Protein AF-A0A0N1EMA5-F1 (afdb_monomer)

Sequence (104 aa):
MLVAGPEIMISMELMAIVEVLGASTFVAMYFSGLKLFICNCWNRFKTFESHSFFFIPSFDALKQMPSLFIHAIPERTIVIAYLCVLIGCTLCLYINIAFPTTTG

Structure (mmCIF, N/CA/C/O backbone):
data_AF-A0A0N1EMA5-F1
#
_entry.id   AF-A0A0N1EMA5-F1
#
loop_
_atom_site.group_PDB
_atom_site.id
_atom_site.type_symbol
_atom_site.label_atom_id
_atom_site.label_alt_id
_atom_site.label_comp_id
_atom_site.label_asym_id
_atom_site.label_entity_id
_atom_site.label_seq_id
_atom_site.pdbx_PDB_ins_code
_atom_site.Cartn_x
_atom_site.Cartn_y
_atom_site.Cartn_z
_atom_site.occupancy
_atom_site.B_iso_or_equiv
_atom_site.auth_seq_id
_atom_site.auth_comp_id
_atom_site.auth_asym_id
_atom_site.auth_atom_id
_atom_site.pdbx_PDB_model_num
ATOM 1 N N . MET A 1 1 ? 19.220 -14.761 -32.424 1.00 43.88 1 MET A N 1
ATOM 2 C CA . MET A 1 1 ? 18.474 -13.608 -31.888 1.00 43.88 1 MET A CA 1
ATOM 3 C C . MET A 1 1 ? 17.925 -14.046 -30.544 1.00 43.88 1 MET A C 1
ATOM 5 O O . MET A 1 1 ? 17.001 -14.846 -30.514 1.00 43.88 1 MET A O 1
ATOM 9 N N . LEU A 1 2 ? 18.616 -13.688 -29.459 1.00 51.69 2 LEU A N 1
ATOM 10 C CA . LEU A 1 2 ? 18.181 -14.008 -28.100 1.00 51.69 2 LEU A CA 1
ATOM 11 C C . LEU A 1 2 ? 16.838 -13.312 -27.894 1.00 51.69 2 LEU A C 1
ATOM 13 O O . LEU A 1 2 ? 16.777 -12.086 -27.937 1.00 51.69 2 LEU A O 1
ATOM 17 N N . VAL A 1 3 ? 15.768 -14.091 -27.765 1.00 59.31 3 VAL A N 1
ATOM 18 C CA . VAL A 1 3 ? 14.466 -13.581 -27.341 1.00 59.31 3 VAL A CA 1
ATOM 19 C C . VAL A 1 3 ? 14.688 -13.048 -25.933 1.00 59.31 3 VAL A C 1
ATOM 21 O O . VAL A 1 3 ? 14.866 -13.820 -24.993 1.00 59.31 3 VAL A O 1
ATOM 24 N N . ALA A 1 4 ? 14.822 -11.731 -25.813 1.00 67.56 4 ALA A N 1
ATOM 25 C CA . ALA A 1 4 ? 14.939 -11.090 -24.521 1.00 67.56 4 ALA A CA 1
ATOM 26 C C . ALA A 1 4 ? 13.660 -11.410 -23.729 1.00 67.56 4 ALA A C 1
ATOM 28 O O . ALA A 1 4 ? 12.569 -11.419 -24.303 1.00 67.56 4 ALA A O 1
ATOM 29 N N . GLY A 1 5 ? 13.807 -11.758 -22.449 1.00 82.69 5 GLY A N 1
ATOM 30 C CA . GLY A 1 5 ? 12.678 -12.156 -21.608 1.00 82.69 5 GLY A CA 1
ATOM 31 C C . G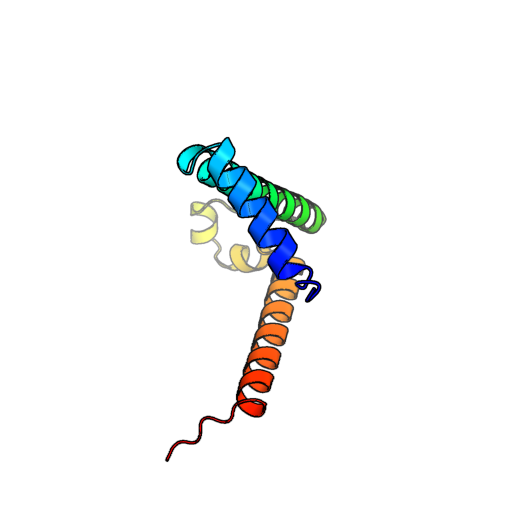LY A 1 5 ? 11.596 -11.068 -21.521 1.00 82.69 5 GLY A C 1
ATOM 32 O O . GLY A 1 5 ? 11.855 -9.911 -21.880 1.00 82.69 5 GLY A O 1
ATOM 33 N N . PRO A 1 6 ? 10.390 -11.410 -21.031 1.00 84.12 6 PRO A N 1
ATOM 34 C CA . PRO A 1 6 ? 9.294 -10.458 -20.833 1.00 84.12 6 PRO A CA 1
ATOM 35 C C . PRO A 1 6 ? 9.727 -9.171 -20.117 1.00 84.12 6 PRO A C 1
ATOM 37 O O . PRO A 1 6 ? 9.243 -8.089 -20.428 1.00 84.12 6 PRO A O 1
ATOM 40 N N . GLU A 1 7 ? 10.691 -9.274 -19.208 1.00 86.69 7 GLU A N 1
ATOM 41 C CA . GLU A 1 7 ? 11.245 -8.178 -18.420 1.00 86.69 7 GLU A CA 1
ATOM 42 C C . GLU A 1 7 ? 11.968 -7.135 -19.284 1.00 86.69 7 GLU A C 1
ATOM 44 O O . GLU A 1 7 ? 11.821 -5.933 -19.062 1.00 86.69 7 GLU A O 1
ATOM 49 N N . ILE A 1 8 ? 12.735 -7.581 -20.285 1.00 88.25 8 ILE A N 1
ATOM 50 C CA . ILE A 1 8 ? 13.505 -6.697 -21.174 1.00 88.25 8 ILE A CA 1
ATOM 51 C C . ILE A 1 8 ? 12.592 -6.036 -22.209 1.00 88.25 8 ILE A C 1
ATOM 53 O O . ILE A 1 8 ? 12.793 -4.884 -22.583 1.00 88.25 8 ILE A O 1
ATOM 57 N N . MET A 1 9 ? 11.560 -6.750 -22.656 1.00 89.81 9 MET A N 1
ATOM 58 C CA . MET A 1 9 ? 10.535 -6.178 -23.524 1.00 89.81 9 MET A CA 1
ATOM 59 C C . MET A 1 9 ? 9.763 -5.068 -22.796 1.00 89.81 9 MET A C 1
ATOM 61 O O . MET A 1 9 ? 9.609 -3.975 -23.330 1.00 89.81 9 MET A O 1
ATOM 65 N N . ILE A 1 10 ? 9.353 -5.306 -21.545 1.00 90.12 10 ILE A N 1
ATOM 66 C CA . ILE A 1 10 ? 8.641 -4.310 -20.730 1.00 90.12 10 ILE A CA 1
ATOM 67 C C . ILE A 1 10 ? 9.512 -3.077 -20.462 1.00 90.12 10 ILE A C 1
ATOM 69 O O . ILE A 1 10 ? 9.009 -1.956 -20.515 1.00 90.12 10 ILE A O 1
ATOM 73 N N . SER A 1 11 ? 10.810 -3.248 -20.191 1.00 89.00 11 SER A N 1
ATOM 74 C CA . SER A 1 11 ? 11.703 -2.108 -19.955 1.00 89.00 11 SER A CA 1
ATOM 75 C C . SER A 1 11 ? 11.947 -1.275 -21.216 1.00 89.00 11 SER A C 1
ATOM 77 O O . SER A 1 11 ? 12.035 -0.052 -21.120 1.00 89.00 11 SER A O 1
ATOM 79 N N . MET A 1 12 ? 11.980 -1.906 -22.393 1.00 91.19 12 MET A N 1
ATOM 80 C CA . MET A 1 12 ? 12.080 -1.213 -23.679 1.00 91.19 12 MET A CA 1
ATOM 81 C C . MET A 1 12 ? 10.826 -0.382 -23.984 1.00 91.19 12 MET A C 1
ATOM 83 O O . MET A 1 12 ? 10.941 0.789 -24.340 1.00 91.19 12 MET A O 1
ATOM 87 N N . GLU A 1 13 ? 9.636 -0.947 -23.770 1.00 89.44 13 GLU A N 1
ATOM 88 C CA . GLU A 1 13 ? 8.361 -0.227 -23.912 1.00 89.44 13 GLU A CA 1
ATOM 89 C C . GLU A 1 13 ? 8.271 0.951 -22.928 1.00 89.44 13 GLU A C 1
ATOM 91 O O . GLU A 1 13 ? 7.901 2.065 -23.300 1.00 89.44 13 GLU A O 1
ATOM 96 N N . LEU A 1 14 ? 8.679 0.741 -21.671 1.00 88.31 14 LEU A N 1
ATOM 97 C CA . LEU A 1 14 ? 8.692 1.794 -20.656 1.00 88.31 14 LEU A CA 1
ATOM 98 C C . LEU A 1 14 ? 9.639 2.940 -21.040 1.00 88.31 14 LEU A C 1
ATOM 100 O O . LEU A 1 14 ? 9.281 4.105 -20.885 1.00 88.31 14 LEU A O 1
ATOM 104 N N . MET A 1 15 ? 10.822 2.617 -21.567 1.00 91.19 15 MET A N 1
ATOM 105 C CA . MET A 1 15 ? 11.792 3.604 -22.045 1.00 91.19 15 MET A CA 1
ATOM 106 C C . MET A 1 15 ? 11.225 4.434 -23.204 1.00 91.19 15 MET A C 1
ATOM 108 O O . MET A 1 15 ? 11.326 5.659 -23.175 1.00 91.19 15 MET A O 1
ATOM 112 N N . ALA A 1 16 ? 10.566 3.794 -24.176 1.00 91.25 16 ALA A N 1
ATOM 113 C CA . ALA A 1 16 ? 9.929 4.492 -25.292 1.00 91.25 16 ALA A CA 1
ATOM 114 C C . ALA A 1 16 ? 8.832 5.461 -24.812 1.00 91.25 16 ALA A C 1
ATOM 116 O O . ALA A 1 16 ? 8.738 6.592 -25.284 1.00 91.25 16 ALA A O 1
ATOM 117 N N . ILE A 1 17 ? 8.037 5.056 -23.818 1.00 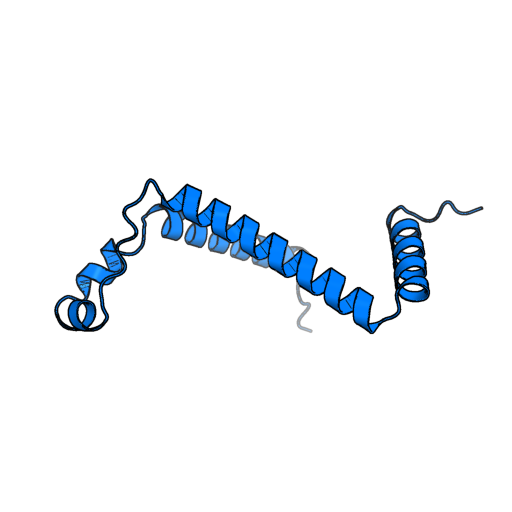88.62 17 ILE A N 1
ATOM 118 C CA . ILE A 1 17 ? 7.014 5.911 -23.196 1.00 88.62 17 ILE A CA 1
ATOM 119 C C . ILE A 1 17 ? 7.662 7.111 -22.486 1.00 88.62 17 ILE A C 1
ATOM 121 O O . ILE A 1 17 ? 7.183 8.235 -22.629 1.00 88.62 17 ILE A O 1
ATOM 125 N N . VAL A 1 18 ? 8.761 6.905 -21.752 1.00 92.12 18 VAL A N 1
ATOM 126 C CA . VAL A 1 18 ? 9.508 7.991 -21.087 1.00 92.12 18 VAL A CA 1
ATOM 127 C C . VAL A 1 18 ? 10.068 8.987 -22.104 1.00 92.12 18 VAL A C 1
ATOM 129 O O . VAL A 1 18 ? 10.005 10.193 -21.869 1.00 92.12 18 VAL A O 1
ATOM 132 N N . GLU A 1 19 ? 10.595 8.505 -23.227 1.00 91.56 19 GLU A N 1
ATOM 133 C CA . GLU A 1 19 ? 11.158 9.345 -24.286 1.00 91.56 19 GLU A CA 1
ATOM 134 C C . GLU A 1 19 ? 10.079 10.177 -24.998 1.00 91.56 19 GLU A C 1
ATOM 136 O O . GLU A 1 19 ? 10.278 11.366 -25.240 1.00 91.56 19 GLU A O 1
ATOM 141 N N . VAL A 1 20 ? 8.907 9.587 -25.262 1.00 91.38 20 VAL A N 1
ATOM 142 C CA . VAL A 1 20 ? 7.785 10.259 -25.942 1.00 91.38 20 VAL A CA 1
ATOM 143 C C . VAL A 1 20 ? 7.079 11.278 -25.045 1.00 91.38 20 VAL A C 1
ATOM 145 O O . VAL A 1 20 ? 6.758 12.378 -25.493 1.00 91.38 20 VAL A O 1
ATOM 148 N N . LEU A 1 21 ? 6.797 10.925 -23.788 1.00 86.25 21 LEU A N 1
ATOM 149 C CA . LEU A 1 21 ? 6.061 11.797 -22.866 1.00 86.25 21 LEU A CA 1
ATOM 150 C C . LEU A 1 21 ? 6.968 12.801 -22.142 1.00 86.25 21 LEU A C 1
ATOM 152 O O . LEU A 1 21 ? 6.497 13.860 -21.716 1.00 86.25 21 LEU A O 1
ATOM 156 N N . GLY A 1 22 ? 8.256 12.488 -22.011 1.00 89.56 22 GLY A N 1
ATOM 157 C CA . GLY A 1 22 ? 9.205 13.205 -21.170 1.00 89.56 22 GLY A CA 1
ATOM 158 C C . GLY A 1 22 ? 9.197 12.714 -19.717 1.00 89.56 22 GLY A C 1
ATOM 159 O O . GLY A 1 22 ? 8.220 12.168 -19.202 1.00 89.56 22 GLY A O 1
ATOM 160 N N . ALA A 1 23 ? 10.308 12.941 -19.011 1.00 87.06 23 ALA A N 1
ATOM 161 C CA . ALA A 1 23 ? 10.504 12.413 -17.658 1.00 87.06 23 ALA A CA 1
ATOM 162 C C . ALA A 1 23 ? 9.491 12.950 -16.624 1.00 87.06 23 ALA A C 1
ATOM 164 O O . ALA A 1 23 ? 9.050 12.214 -15.744 1.00 87.06 23 ALA A O 1
ATOM 165 N N . SER A 1 24 ? 9.097 14.223 -16.713 1.00 86.62 24 SER A N 1
ATOM 166 C CA . SER A 1 24 ? 8.230 14.867 -15.713 1.00 86.62 24 SER A CA 1
ATOM 167 C C . SER A 1 24 ? 6.779 14.375 -15.758 1.00 86.62 24 SER A C 1
ATOM 169 O O . SER A 1 24 ? 6.158 14.160 -14.716 1.00 86.62 24 SER A O 1
ATOM 171 N N . THR A 1 25 ? 6.237 14.154 -16.953 1.00 87.00 25 THR A N 1
ATOM 172 C CA . THR A 1 25 ? 4.878 13.634 -17.170 1.00 87.00 25 THR A CA 1
ATOM 173 C C . THR A 1 25 ? 4.807 12.140 -16.866 1.00 87.00 25 THR A C 1
ATOM 175 O O . THR A 1 25 ? 3.836 11.695 -16.256 1.00 87.00 25 THR A O 1
ATOM 178 N N . PHE A 1 26 ? 5.859 11.380 -17.193 1.00 88.81 26 PHE A N 1
ATOM 179 C CA . PHE A 1 26 ? 5.981 9.972 -16.828 1.00 88.81 26 PHE A CA 1
ATOM 180 C C . PHE A 1 26 ? 5.933 9.778 -15.307 1.00 88.81 26 PHE A C 1
ATOM 182 O O . PHE A 1 26 ? 5.156 8.964 -14.805 1.00 88.81 26 PHE A O 1
ATOM 189 N N . VAL A 1 27 ? 6.690 10.583 -14.553 1.00 87.62 27 VAL A N 1
ATOM 190 C CA . VAL A 1 27 ? 6.661 10.545 -13.082 1.00 87.62 27 VAL A CA 1
ATOM 191 C C . VAL A 1 27 ? 5.266 10.890 -12.552 1.00 87.62 27 VAL A C 1
ATOM 193 O O . VAL A 1 27 ? 4.761 10.192 -11.674 1.00 87.62 27 VAL A O 1
ATOM 196 N N .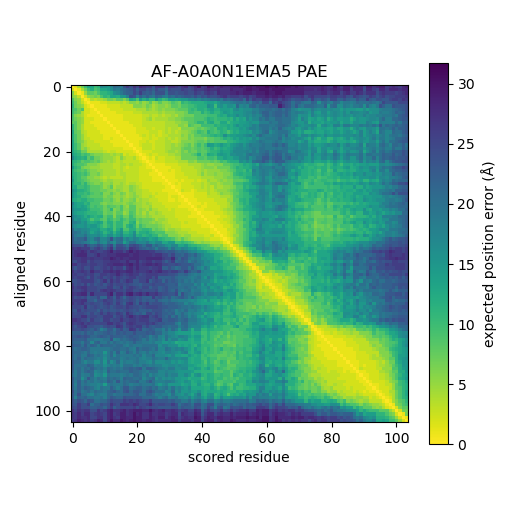 ALA A 1 28 ? 4.598 11.907 -13.104 1.00 87.31 28 ALA A N 1
ATOM 197 C CA . ALA A 1 28 ? 3.240 12.275 -12.698 1.00 87.31 28 ALA A CA 1
ATOM 198 C C . ALA A 1 28 ? 2.204 11.174 -13.002 1.00 87.31 28 ALA A C 1
ATOM 200 O O . ALA A 1 28 ? 1.321 10.907 -12.180 1.00 87.31 28 ALA A O 1
ATOM 201 N N . MET A 1 29 ? 2.322 10.506 -14.153 1.00 88.94 29 MET A N 1
ATOM 202 C CA . MET A 1 29 ? 1.478 9.377 -14.546 1.00 88.94 29 MET A CA 1
ATOM 203 C C . MET A 1 29 ? 1.674 8.191 -13.597 1.00 88.94 29 MET A C 1
ATOM 205 O O . MET A 1 29 ? 0.696 7.642 -13.087 1.00 88.94 29 MET A O 1
ATOM 209 N N . TYR A 1 30 ? 2.928 7.852 -13.290 1.00 87.38 30 TYR A N 1
ATOM 210 C CA . TYR A 1 30 ? 3.265 6.787 -12.348 1.00 87.38 30 TYR A CA 1
ATOM 211 C C . TYR A 1 30 ? 2.721 7.082 -10.944 1.00 87.38 30 TYR A C 1
ATOM 213 O O . TYR A 1 30 ? 2.060 6.240 -10.334 1.00 87.38 30 TYR A O 1
ATOM 221 N N . PHE A 1 31 ? 2.910 8.311 -10.454 1.00 88.44 31 PHE A N 1
ATOM 222 C CA . PHE A 1 31 ? 2.400 8.736 -9.149 1.00 88.44 31 PHE A CA 1
ATOM 223 C C . PHE A 1 31 ? 0.866 8.717 -9.094 1.00 88.44 31 PHE A C 1
ATOM 225 O O . PHE A 1 31 ? 0.277 8.338 -8.082 1.00 88.44 31 PHE A O 1
ATOM 232 N N . SER A 1 32 ? 0.204 9.074 -10.197 1.00 88.12 32 SER A N 1
ATOM 233 C CA . SER A 1 32 ? -1.256 9.012 -10.321 1.00 88.12 32 SER A CA 1
ATOM 234 C C . SER A 1 32 ? -1.770 7.571 -10.315 1.00 88.12 32 SER A C 1
ATOM 236 O O . SER A 1 32 ? -2.758 7.283 -9.638 1.00 88.12 32 SER A O 1
ATOM 238 N N . GLY A 1 33 ? -1.078 6.654 -10.998 1.00 85.88 33 GLY A N 1
ATOM 239 C CA . GLY A 1 33 ? -1.371 5.220 -10.957 1.00 85.88 33 GLY A CA 1
ATOM 240 C C . GLY A 1 33 ? -1.218 4.641 -9.550 1.00 85.88 33 GLY A C 1
ATOM 241 O O . GLY A 1 33 ? -2.114 3.956 -9.058 1.00 85.88 33 GLY A O 1
ATOM 242 N N . LEU A 1 34 ? -0.136 5.001 -8.854 1.00 85.25 34 LEU A N 1
ATOM 243 C CA . LEU A 1 34 ? 0.106 4.598 -7.469 1.00 85.25 34 LEU A CA 1
ATOM 244 C C . LEU A 1 34 ? -0.976 5.154 -6.529 1.00 85.25 34 LEU A C 1
ATOM 246 O O . LEU A 1 34 ? -1.532 4.419 -5.713 1.00 85.25 34 LEU A O 1
ATOM 250 N N . LYS A 1 35 ? -1.357 6.426 -6.691 1.00 85.00 35 LYS A N 1
ATOM 251 C CA . LYS A 1 35 ? -2.455 7.045 -5.936 1.00 85.00 35 LYS A CA 1
ATOM 252 C C . LYS A 1 35 ? -3.783 6.315 -6.154 1.00 85.00 35 LYS A C 1
ATOM 254 O O . LYS A 1 35 ? -4.498 6.059 -5.187 1.00 85.00 35 LYS A O 1
ATOM 259 N N . LEU A 1 36 ? -4.115 5.966 -7.397 1.00 86.94 36 LEU A N 1
ATOM 260 C CA . LEU A 1 36 ? -5.315 5.192 -7.736 1.00 86.94 36 LEU A CA 1
ATOM 261 C C . LEU A 1 36 ? -5.287 3.797 -7.111 1.00 86.94 36 LEU A C 1
ATOM 263 O O . LEU A 1 36 ? -6.298 3.355 -6.567 1.00 86.94 36 LEU A O 1
ATOM 267 N N . PHE A 1 37 ? -4.133 3.133 -7.130 1.00 80.69 37 PHE A N 1
ATOM 268 C CA . PHE A 1 37 ? -3.951 1.835 -6.492 1.00 80.69 37 PHE A CA 1
ATOM 269 C C . PHE A 1 37 ? -4.195 1.909 -4.981 1.00 80.69 37 PHE A C 1
ATOM 271 O O . PHE A 1 37 ? -5.000 1.143 -4.452 1.00 80.69 37 PHE A O 1
ATOM 278 N N . ILE A 1 38 ? -3.588 2.887 -4.298 1.00 79.69 38 ILE A N 1
ATOM 279 C CA . ILE A 1 38 ? -3.821 3.126 -2.866 1.00 79.69 38 ILE A CA 1
ATOM 280 C C . ILE A 1 38 ? -5.298 3.423 -2.605 1.00 79.69 38 ILE A C 1
ATOM 282 O O . ILE A 1 38 ? -5.881 2.860 -1.684 1.00 79.69 38 ILE A O 1
ATOM 286 N N . CYS A 1 39 ? -5.925 4.272 -3.419 1.00 81.94 39 CYS A N 1
ATOM 287 C CA . CYS A 1 39 ? -7.322 4.649 -3.233 1.00 81.94 39 CYS A CA 1
ATOM 288 C C . CYS A 1 39 ? -8.268 3.452 -3.417 1.00 81.94 39 CYS A C 1
ATOM 290 O O . CYS A 1 39 ? -9.202 3.276 -2.638 1.00 81.94 39 CYS A O 1
ATOM 292 N N . ASN A 1 40 ? -7.998 2.580 -4.390 1.00 82.00 40 ASN A N 1
ATOM 293 C CA . ASN A 1 40 ? -8.780 1.367 -4.610 1.00 82.00 40 ASN A CA 1
ATOM 294 C C . ASN A 1 40 ? -8.583 0.350 -3.475 1.00 82.00 40 ASN A C 1
ATOM 296 O O . ASN A 1 40 ? -9.554 -0.225 -2.985 1.00 82.00 40 ASN A O 1
ATOM 300 N N . CYS A 1 41 ? -7.346 0.176 -2.999 1.00 76.12 41 CYS A N 1
ATOM 301 C CA . CYS A 1 41 ? -7.053 -0.624 -1.809 1.00 76.12 41 CYS A CA 1
ATOM 302 C C . CYS A 1 41 ? -7.781 -0.080 -0.577 1.00 76.12 41 CYS A C 1
ATOM 304 O O . CYS A 1 41 ? -8.425 -0.847 0.132 1.00 76.12 41 CYS A O 1
ATOM 306 N N . TRP A 1 42 ? -7.760 1.236 -0.365 1.00 74.12 42 TRP A N 1
ATOM 307 C CA . TRP A 1 42 ? -8.468 1.890 0.732 1.00 74.12 42 TRP A CA 1
ATOM 308 C C . TRP A 1 42 ? -9.984 1.720 0.626 1.00 74.12 42 TRP A C 1
ATOM 310 O O . TRP A 1 42 ? -10.651 1.428 1.612 1.00 74.12 42 TRP A O 1
ATOM 320 N N . ASN A 1 43 ? -10.552 1.856 -0.572 1.00 76.06 43 ASN A N 1
ATOM 321 C CA . ASN A 1 43 ? -11.988 1.702 -0.778 1.00 76.06 43 ASN A CA 1
ATOM 322 C C . ASN A 1 43 ? -12.444 0.250 -0.564 1.00 76.06 43 ASN A C 1
ATOM 324 O O . ASN A 1 43 ? -13.487 -0.005 0.042 1.00 76.06 43 ASN A O 1
ATOM 328 N N . ARG A 1 44 ? -11.629 -0.718 -0.998 1.00 75.12 44 ARG A N 1
ATOM 329 C CA . ARG A 1 44 ? -11.834 -2.135 -0.684 1.00 75.12 44 ARG A CA 1
ATOM 330 C C . ARG A 1 44 ? -11.729 -2.379 0.813 1.00 75.12 44 ARG A C 1
ATOM 332 O O . ARG A 1 44 ? -12.630 -2.996 1.363 1.00 75.12 44 ARG A O 1
ATOM 339 N N . PHE A 1 45 ? -10.706 -1.843 1.473 1.00 70.00 45 PHE A N 1
ATOM 340 C CA . PHE A 1 45 ? -10.535 -1.941 2.922 1.00 70.00 45 PHE A CA 1
ATOM 341 C C . PHE A 1 45 ? -11.744 -1.372 3.676 1.00 70.00 45 PHE A C 1
ATOM 343 O O . PHE A 1 45 ? -12.324 -2.057 4.508 1.00 70.00 45 PHE A O 1
ATOM 350 N N . LYS A 1 46 ? -12.231 -0.194 3.279 1.00 67.69 46 LYS A N 1
ATOM 351 C CA . LYS A 1 46 ? -13.452 0.411 3.822 1.00 67.69 46 LYS A CA 1
ATOM 352 C C . LYS A 1 46 ? -14.692 -0.459 3.592 1.00 67.69 46 LYS A C 1
ATOM 354 O O . LYS A 1 46 ? -15.558 -0.528 4.454 1.00 67.69 46 LYS A O 1
ATOM 359 N N . THR A 1 47 ? -14.783 -1.143 2.451 1.00 69.62 47 THR A N 1
ATOM 360 C CA . THR A 1 47 ? -15.869 -2.099 2.163 1.00 69.62 47 THR A CA 1
ATOM 361 C C . THR A 1 47 ? -15.758 -3.355 3.036 1.00 69.62 47 THR A C 1
ATOM 363 O O . THR A 1 47 ? -16.769 -3.842 3.536 1.00 69.62 47 THR A O 1
ATOM 366 N N . PHE A 1 48 ? -14.539 -3.850 3.275 1.00 67.12 48 PHE A N 1
ATOM 367 C CA . PHE A 1 48 ? -14.258 -4.947 4.207 1.00 67.12 48 PHE A CA 1
ATOM 368 C C . PHE A 1 48 ? -14.600 -4.578 5.656 1.00 67.12 48 PHE A C 1
ATOM 370 O O . PHE A 1 48 ? -15.147 -5.406 6.385 1.00 67.12 48 PHE A O 1
ATOM 377 N N . GLU A 1 49 ? -14.319 -3.340 6.062 1.00 64.94 49 GLU A N 1
ATOM 378 C CA . GLU A 1 49 ? -14.671 -2.816 7.381 1.00 64.94 49 GLU A CA 1
ATOM 379 C C . GLU A 1 49 ? -16.134 -2.383 7.486 1.00 64.94 49 GLU A C 1
ATOM 381 O O . GLU A 1 49 ? -16.636 -2.318 8.593 1.00 64.94 49 GLU A O 1
ATOM 386 N N . SER A 1 50 ? -16.867 -2.159 6.389 1.00 60.94 50 SER A N 1
ATOM 387 C CA . SER A 1 50 ? -18.258 -1.668 6.418 1.00 60.94 50 SER A CA 1
ATOM 388 C C . SER A 1 50 ? -19.253 -2.602 7.126 1.00 60.94 50 SER A C 1
ATOM 390 O O . SER A 1 50 ? -20.351 -2.162 7.458 1.00 60.94 50 SER A O 1
ATOM 392 N N . HIS A 1 51 ? -18.908 -3.876 7.337 1.00 57.00 51 HIS A N 1
ATOM 393 C CA . HIS A 1 51 ? -19.694 -4.817 8.154 1.00 57.00 51 HIS A CA 1
ATOM 394 C C . HIS A 1 51 ? -19.328 -4.785 9.649 1.00 57.00 51 HIS A C 1
ATOM 396 O O . HIS A 1 51 ? -19.979 -5.437 10.459 1.00 57.00 51 HIS A O 1
ATOM 402 N N . SER A 1 52 ? -18.288 -4.040 10.013 1.00 53.53 52 SER A N 1
ATOM 403 C CA . SER A 1 52 ? -17.803 -3.828 11.370 1.00 53.53 52 SER A CA 1
ATOM 404 C C . SER A 1 52 ? -18.053 -2.362 11.729 1.00 53.53 52 SER A C 1
ATOM 406 O O . SER A 1 52 ? -17.745 -1.461 10.956 1.00 53.53 52 SER A O 1
ATOM 408 N N . PHE A 1 53 ? -18.633 -2.082 12.893 1.00 53.47 53 PHE A N 1
ATOM 409 C CA . PHE A 1 53 ? -18.837 -0.703 13.340 1.00 53.47 53 PHE A CA 1
ATOM 410 C C . PHE A 1 53 ? -17.480 -0.050 13.655 1.00 53.47 53 PHE A C 1
ATOM 412 O O . PHE A 1 53 ? -17.021 -0.084 14.792 1.00 53.47 53 PHE A O 1
ATOM 419 N N . PHE A 1 54 ? -16.825 0.540 12.650 1.00 54.72 54 PHE A N 1
ATOM 420 C CA . PHE A 1 54 ? -15.663 1.402 12.853 1.00 54.72 54 PHE A CA 1
ATOM 421 C C . PHE A 1 54 ? -16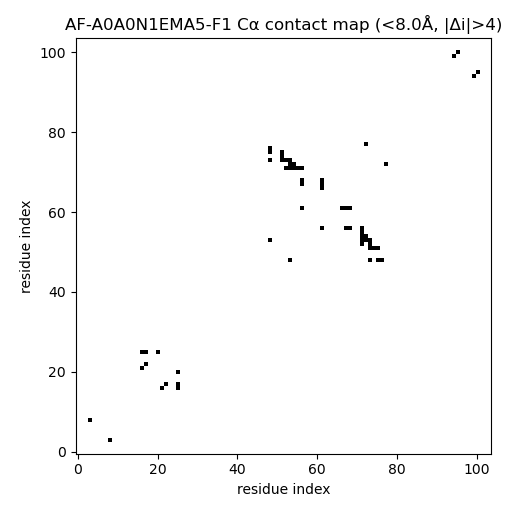.139 2.720 13.463 1.00 54.72 54 PHE A C 1
ATOM 423 O O . PHE A 1 54 ? -16.464 3.683 12.766 1.00 54.72 54 PHE A O 1
ATOM 430 N N . PHE A 1 55 ? -16.272 2.731 14.786 1.00 56.00 55 PHE A N 1
ATOM 431 C CA . PHE A 1 55 ? -16.595 3.932 15.535 1.00 56.00 55 PHE A CA 1
ATOM 432 C C . PHE A 1 55 ? -15.282 4.651 15.827 1.00 56.00 55 PHE A C 1
ATOM 434 O O . PHE A 1 55 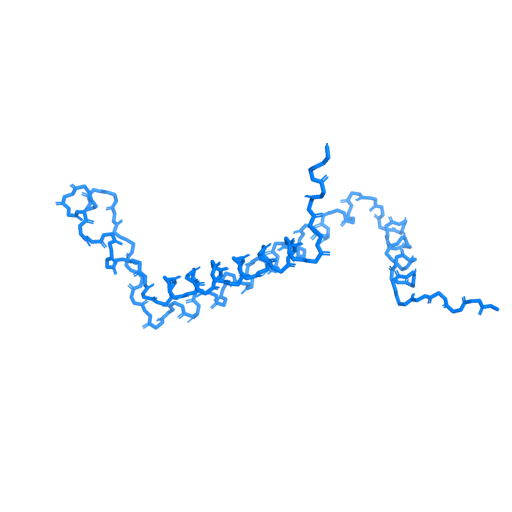? -14.459 4.134 16.571 1.00 56.00 55 PHE A O 1
ATOM 441 N N . ILE A 1 56 ? -15.063 5.822 15.230 1.00 59.59 56 ILE A N 1
ATOM 442 C CA . ILE A 1 56 ? -13.924 6.685 15.564 1.00 59.59 56 ILE A CA 1
ATOM 443 C C . ILE A 1 56 ? -14.394 7.601 16.702 1.00 59.59 56 ILE A C 1
ATOM 445 O O . ILE A 1 56 ? -15.082 8.587 16.424 1.00 59.59 56 ILE A O 1
ATOM 449 N N . PRO A 1 57 ? -14.106 7.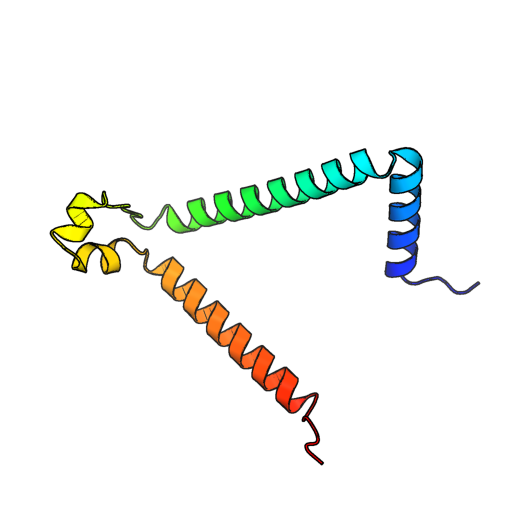297 17.981 1.00 60.00 57 PRO A N 1
ATOM 450 C CA . PRO A 1 57 ? -14.433 8.211 19.064 1.00 60.00 57 PRO A CA 1
ATOM 451 C C . PRO A 1 57 ? -13.600 9.492 18.954 1.00 60.00 57 PRO A C 1
ATOM 453 O O . PRO A 1 57 ? -12.409 9.457 18.644 1.00 60.00 57 PRO A O 1
ATOM 456 N N . SER A 1 58 ? -14.219 10.632 19.253 1.00 68.50 58 SER A N 1
ATOM 457 C CA . SER A 1 58 ? -13.526 11.914 19.403 1.00 68.50 58 SER A CA 1
ATOM 458 C C . SER A 1 58 ? -12.427 11.817 20.472 1.00 68.50 58 SER A C 1
ATOM 460 O O . SER A 1 58 ? -12.600 11.128 21.480 1.00 68.50 58 SER A O 1
ATOM 462 N N . PHE A 1 59 ? -11.315 12.541 20.299 1.00 67.19 59 PHE A N 1
ATOM 463 C CA . PHE A 1 59 ? -10.176 12.516 21.234 1.00 67.19 59 PHE A CA 1
ATOM 464 C C . PHE A 1 59 ? -10.566 12.813 22.697 1.00 67.19 59 PHE A C 1
ATOM 466 O O . PHE A 1 59 ? -10.016 12.198 23.611 1.00 67.19 59 PHE A O 1
ATOM 473 N N . ASP A 1 60 ? -11.554 13.682 22.931 1.00 70.50 60 ASP A N 1
ATOM 474 C CA . ASP A 1 60 ? -12.078 13.963 24.276 1.00 70.50 60 ASP A CA 1
ATOM 475 C C . ASP A 1 60 ? -12.769 12.751 24.923 1.00 70.50 60 ASP A C 1
ATOM 477 O O . ASP A 1 60 ? -12.635 12.529 26.127 1.00 70.50 60 ASP A O 1
ATOM 481 N N . ALA A 1 61 ? -13.449 11.918 24.129 1.00 66.06 61 ALA A N 1
ATOM 482 C CA . ALA A 1 61 ? -14.098 10.697 24.603 1.00 66.06 61 ALA A CA 1
ATOM 483 C C . ALA A 1 61 ? -13.075 9.587 24.907 1.00 66.06 61 ALA A C 1
ATOM 485 O O . ALA A 1 61 ? -13.234 8.859 25.886 1.00 66.06 61 ALA A O 1
ATOM 486 N N . LEU A 1 62 ? -11.981 9.504 24.136 1.00 65.69 62 LEU A N 1
ATOM 487 C CA . LEU A 1 62 ? -10.867 8.582 24.410 1.00 65.69 62 LEU A CA 1
ATOM 488 C C . LEU A 1 62 ? -10.153 8.902 25.729 1.00 65.69 62 LEU A C 1
ATOM 490 O O . LEU A 1 62 ? -9.727 7.990 26.436 1.00 65.69 62 LEU A O 1
ATOM 494 N N . LYS A 1 63 ? -10.045 10.190 26.084 1.00 68.69 63 LYS A N 1
ATOM 495 C CA . LYS A 1 63 ? -9.440 10.624 27.350 1.00 68.69 63 LYS A CA 1
ATOM 496 C C . LYS A 1 63 ? -10.309 10.277 28.564 1.00 68.69 63 LYS A C 1
ATOM 498 O O . LYS A 1 63 ? -9.770 10.025 29.637 1.00 68.69 63 LYS A O 1
ATOM 503 N N . GLN A 1 64 ? -11.633 10.264 28.398 1.00 77.31 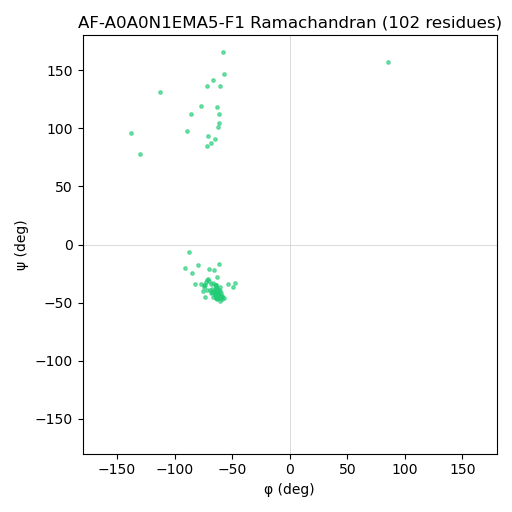64 GLN A N 1
ATOM 504 C CA . GLN A 1 64 ? -12.579 9.903 29.460 1.00 77.31 64 GLN A CA 1
ATOM 505 C C . GLN A 1 64 ? -12.762 8.385 29.604 1.00 77.31 64 GLN A C 1
ATOM 507 O O . GLN A 1 64 ? -12.924 7.901 30.722 1.00 77.31 64 GLN A O 1
ATOM 512 N N . MET A 1 65 ? -12.707 7.624 28.504 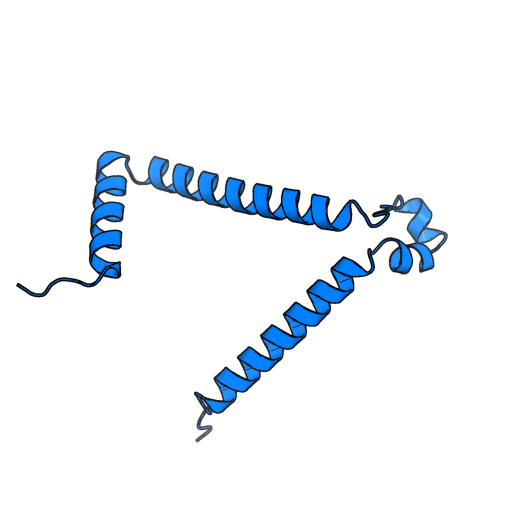1.00 68.31 65 MET A N 1
ATOM 513 C CA . MET A 1 65 ? -12.819 6.162 28.510 1.00 68.31 65 MET A CA 1
ATOM 514 C C . MET A 1 65 ? -11.802 5.519 27.551 1.00 68.31 65 MET A C 1
ATOM 516 O O . MET A 1 65 ? -12.089 5.353 26.364 1.00 68.31 65 MET A O 1
ATOM 520 N N . PRO A 1 66 ? -10.628 5.084 28.048 1.00 67.31 66 PRO A N 1
ATOM 521 C CA . PRO A 1 66 ? -9.590 4.492 27.203 1.00 67.31 66 PRO A CA 1
ATOM 522 C C . PRO A 1 66 ? -9.970 3.104 26.662 1.00 67.31 66 PRO A C 1
ATOM 524 O O . PRO A 1 66 ? -9.446 2.678 25.635 1.00 67.31 66 PRO A O 1
ATOM 527 N N . SER A 1 67 ? -10.911 2.401 27.304 1.00 69.25 67 SER A N 1
ATOM 528 C CA . SER A 1 67 ? -11.402 1.092 26.847 1.00 69.25 67 SER A CA 1
ATOM 529 C C . SER A 1 67 ? -12.147 1.157 25.509 1.00 69.25 67 SER A C 1
ATOM 531 O O . SER A 1 67 ? -12.188 0.152 24.798 1.00 69.25 67 SER A O 1
ATOM 533 N N . LEU A 1 68 ? -12.668 2.329 25.115 1.00 66.44 68 LEU A N 1
ATOM 534 C CA . LEU A 1 68 ? -13.305 2.518 23.809 1.00 66.44 68 LEU A CA 1
ATOM 535 C C . LEU A 1 68 ? -12.326 2.305 22.651 1.00 66.44 68 LEU A C 1
ATOM 537 O O . LEU A 1 68 ? -12.749 1.886 21.582 1.00 66.44 68 LEU A O 1
ATOM 541 N N . PHE A 1 69 ? -11.029 2.551 22.855 1.00 64.56 69 PHE A N 1
ATOM 542 C CA . PHE A 1 69 ? -10.008 2.365 21.823 1.00 64.56 69 PHE A CA 1
ATOM 543 C C . PHE A 1 69 ? -9.926 0.909 21.348 1.00 64.56 69 PHE A C 1
ATOM 545 O O . PHE A 1 69 ? -9.801 0.642 20.157 1.00 64.56 69 PHE A O 1
ATOM 552 N N . ILE A 1 70 ? -10.055 -0.036 22.280 1.00 61.94 70 ILE A N 1
ATOM 553 C CA . ILE A 1 70 ? -9.959 -1.475 22.005 1.00 61.94 70 ILE A CA 1
ATOM 554 C C . ILE A 1 70 ? -11.194 -1.966 21.238 1.00 61.94 70 ILE A C 1
ATOM 556 O O . ILE A 1 70 ? -11.088 -2.884 20.434 1.00 61.94 70 ILE A O 1
ATOM 560 N N . HIS A 1 71 ? -12.353 -1.340 21.459 1.00 62.38 71 HIS A N 1
ATOM 561 C CA . HIS A 1 71 ? -13.607 -1.691 20.785 1.00 62.38 71 HIS A CA 1
ATOM 562 C C . HIS A 1 71 ? -13.847 -0.901 19.486 1.00 62.38 71 HIS A C 1
ATOM 564 O O . HIS A 1 71 ? -14.622 -1.328 18.638 1.00 62.38 71 HIS A O 1
ATOM 570 N N . ALA A 1 72 ? -13.179 0.247 19.328 1.00 60.47 72 ALA A N 1
ATOM 571 C CA . ALA A 1 72 ? -13.181 1.059 18.112 1.00 60.47 72 ALA A CA 1
ATOM 572 C C . ALA A 1 72 ? -12.403 0.394 16.968 1.00 60.47 72 ALA A C 1
ATOM 574 O O . ALA A 1 72 ? -12.722 0.600 15.797 1.00 60.47 72 ALA A O 1
ATOM 575 N N . ILE A 1 73 ? -11.382 -0.403 17.301 1.00 63.53 73 ILE A N 1
ATOM 576 C CA . ILE A 1 73 ? -10.625 -1.168 16.315 1.00 63.53 73 ILE A CA 1
ATOM 577 C C . ILE A 1 73 ? -11.474 -2.381 15.911 1.00 63.53 73 ILE A C 1
ATOM 579 O O . ILE A 1 73 ? -11.792 -3.218 16.756 1.00 63.53 73 ILE A O 1
ATOM 583 N N . PRO A 1 74 ? -11.840 -2.514 14.628 1.00 64.44 74 PRO A N 1
ATOM 584 C CA . PRO A 1 74 ? -12.688 -3.601 14.195 1.00 64.44 74 PRO A CA 1
ATOM 585 C C . PRO A 1 74 ? -11.883 -4.900 14.230 1.00 64.44 74 PRO A C 1
ATOM 587 O O . PRO A 1 74 ? -10.735 -4.962 13.783 1.00 64.44 74 PRO A O 1
ATOM 590 N N . GLU A 1 75 ? -12.509 -5.956 14.748 1.00 63.72 75 GLU A N 1
ATOM 591 C CA . GLU A 1 75 ? -11.916 -7.284 14.958 1.00 63.72 75 GLU A CA 1
ATOM 592 C C . GLU A 1 75 ? -11.186 -7.806 13.707 1.00 63.72 75 GLU A C 1
ATOM 594 O O . GLU A 1 75 ? -10.101 -8.383 13.784 1.00 63.72 75 GLU A O 1
ATOM 599 N N . ARG A 1 76 ? -11.731 -7.510 12.522 1.00 63.66 76 ARG A N 1
ATOM 600 C CA . ARG A 1 76 ? -11.167 -7.925 11.232 1.00 63.66 76 ARG A CA 1
ATOM 601 C C . ARG A 1 76 ? -9.821 -7.270 10.910 1.00 63.66 76 ARG A C 1
ATOM 603 O O . ARG A 1 76 ? -8.973 -7.920 10.304 1.00 63.66 76 ARG A O 1
ATOM 610 N N . THR A 1 77 ? -9.589 -6.033 11.339 1.00 68.62 77 THR A N 1
ATOM 611 C CA . THR A 1 77 ? -8.323 -5.319 11.100 1.00 68.62 77 THR A CA 1
ATOM 612 C C . THR A 1 77 ? -7.203 -5.878 11.976 1.00 68.62 77 THR A C 1
ATOM 614 O O . THR A 1 77 ? -6.074 -6.023 11.510 1.00 68.62 77 THR A O 1
ATOM 617 N N . ILE A 1 78 ? -7.528 -6.312 13.198 1.00 69.62 78 ILE A N 1
ATOM 618 C CA . ILE A 1 78 ? -6.592 -7.019 14.087 1.00 69.62 78 ILE A CA 1
ATOM 619 C C . ILE A 1 78 ? -6.200 -8.374 13.487 1.00 69.62 78 ILE A C 1
ATOM 621 O O . ILE A 1 78 ? -5.019 -8.714 13.469 1.00 69.62 78 ILE A O 1
ATOM 625 N N . VAL A 1 79 ? -7.162 -9.124 12.939 1.00 69.31 79 VAL A N 1
ATOM 626 C CA . VAL A 1 79 ? -6.902 -10.424 12.296 1.00 69.31 79 VAL A CA 1
ATOM 627 C C . VAL A 1 79 ? -6.010 -10.268 11.060 1.00 69.31 79 VAL A C 1
ATOM 629 O O . VAL A 1 79 ? -5.054 -11.025 10.899 1.00 69.31 79 VAL A O 1
ATOM 632 N N . ILE A 1 80 ? -6.266 -9.269 10.207 1.00 77.88 80 ILE A N 1
ATOM 633 C CA . ILE A 1 80 ? -5.421 -8.986 9.03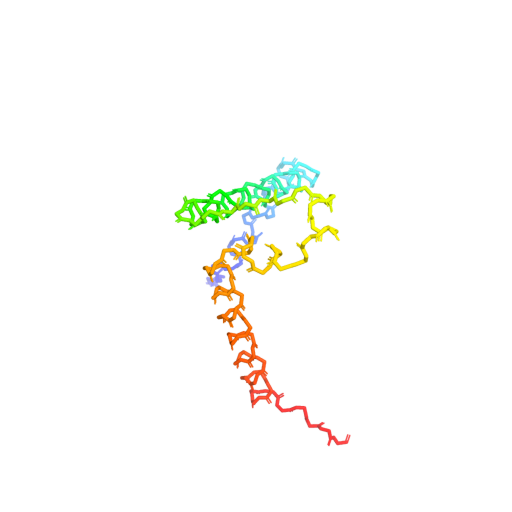4 1.00 77.88 80 ILE A CA 1
ATOM 634 C C . ILE A 1 80 ? -4.007 -8.584 9.468 1.00 77.88 80 ILE A C 1
ATOM 636 O O . ILE A 1 80 ? -3.034 -9.100 8.922 1.00 77.88 80 ILE A O 1
ATOM 640 N N . ALA A 1 81 ? -3.875 -7.706 10.466 1.00 76.62 81 ALA A N 1
ATOM 641 C CA . ALA A 1 81 ? -2.574 -7.308 10.995 1.00 76.62 81 ALA A CA 1
ATOM 642 C C . ALA A 1 81 ? -1.806 -8.509 11.569 1.00 76.62 81 ALA A C 1
ATOM 644 O O . ALA A 1 81 ? -0.627 -8.690 11.269 1.00 76.62 81 ALA A O 1
ATOM 645 N N . TYR A 1 82 ? -2.486 -9.370 12.327 1.00 75.25 82 TYR A N 1
ATOM 646 C CA . TYR A 1 82 ? -1.913 -10.593 12.879 1.00 75.25 82 TYR A CA 1
ATOM 647 C C . TYR A 1 82 ? -1.434 -11.557 11.782 1.00 75.25 82 TYR A C 1
ATOM 649 O O . TYR A 1 82 ? -0.307 -12.052 11.842 1.00 75.25 82 TYR A O 1
ATOM 657 N N . LEU A 1 83 ? -2.241 -11.772 10.738 1.00 80.75 83 LEU A N 1
ATOM 658 C CA . LEU A 1 83 ? -1.852 -12.588 9.585 1.00 80.75 83 LEU A CA 1
ATOM 659 C C . LEU A 1 83 ? -0.654 -11.991 8.839 1.00 80.75 83 LEU A C 1
ATOM 661 O O . LEU A 1 83 ? 0.273 -12.723 8.500 1.00 80.75 83 LEU A O 1
ATOM 665 N N . CYS A 1 84 ? -0.622 -10.673 8.632 1.00 84.12 84 CYS A N 1
ATOM 666 C CA . CYS A 1 84 ? 0.525 -9.996 8.028 1.00 84.12 84 CYS A CA 1
ATOM 667 C C . CYS A 1 84 ? 1.809 -10.192 8.843 1.00 84.12 84 CYS A C 1
ATOM 669 O O . CYS A 1 84 ? 2.861 -10.451 8.261 1.00 84.12 84 CYS A O 1
ATOM 671 N N . VAL A 1 85 ? 1.736 -10.115 10.176 1.00 86.62 85 VAL A N 1
ATOM 672 C CA . VAL A 1 85 ? 2.891 -10.362 11.055 1.00 86.62 85 VAL A CA 1
ATOM 673 C C . VAL A 1 85 ? 3.362 -11.812 10.948 1.00 86.62 85 VAL A C 1
ATOM 675 O O . VAL A 1 85 ? 4.558 -12.045 10.803 1.00 86.62 85 VAL A O 1
ATOM 678 N N . LEU A 1 86 ? 2.452 -12.790 10.940 1.00 86.00 86 LEU A N 1
ATOM 679 C CA . LEU A 1 86 ? 2.807 -14.203 10.753 1.00 86.00 86 LEU A CA 1
ATOM 680 C C . LEU A 1 86 ? 3.477 -14.466 9.398 1.00 86.00 86 LEU A C 1
ATOM 682 O O . LEU A 1 86 ? 4.497 -15.155 9.331 1.00 86.00 86 LEU A O 1
ATOM 686 N N . ILE A 1 87 ? 2.936 -13.896 8.320 1.00 89.44 87 ILE A N 1
ATOM 687 C CA . ILE A 1 87 ? 3.516 -14.006 6.974 1.00 89.44 87 ILE A CA 1
ATOM 688 C C . ILE A 1 87 ? 4.900 -13.341 6.938 1.00 89.44 87 ILE A C 1
ATOM 690 O O . ILE A 1 87 ? 5.850 -13.915 6.413 1.00 89.44 87 ILE A O 1
ATOM 694 N N . GLY A 1 88 ? 5.056 -12.166 7.552 1.00 85.94 88 GLY A N 1
ATOM 695 C CA . GLY A 1 88 ? 6.346 -11.483 7.654 1.00 85.94 88 GLY A CA 1
ATOM 696 C C . GLY A 1 88 ? 7.380 -12.271 8.466 1.00 85.94 88 GLY A C 1
ATOM 697 O O . GLY A 1 88 ? 8.523 -12.409 8.036 1.00 85.94 88 GLY A O 1
ATOM 698 N N . CYS A 1 89 ? 6.985 -12.845 9.605 1.00 83.81 89 CYS A N 1
ATOM 699 C CA . CYS A 1 89 ? 7.850 -13.692 10.428 1.00 83.81 89 CYS A CA 1
ATOM 700 C C . CYS A 1 89 ? 8.281 -14.960 9.686 1.00 83.81 89 CYS A C 1
ATOM 702 O O . CYS A 1 89 ? 9.462 -15.296 9.696 1.00 83.81 89 CYS A O 1
ATOM 704 N N . THR A 1 90 ? 7.355 -15.649 9.016 1.00 84.69 90 THR A N 1
ATOM 705 C CA . THR A 1 90 ? 7.680 -16.850 8.229 1.00 84.69 90 THR A CA 1
ATOM 706 C C . THR A 1 90 ? 8.587 -16.529 7.046 1.00 84.69 90 THR A C 1
ATOM 708 O O . THR A 1 90 ? 9.541 -17.264 6.808 1.00 84.69 90 THR A O 1
ATOM 711 N N . LEU A 1 91 ? 8.374 -15.398 6.366 1.00 88.06 91 LEU A N 1
ATOM 712 C CA . LEU A 1 91 ? 9.268 -14.917 5.314 1.00 88.06 91 LEU A CA 1
ATOM 713 C C . LEU A 1 91 ? 10.666 -14.587 5.861 1.00 88.06 91 LEU A C 1
ATOM 715 O O . LEU A 1 91 ? 11.665 -14.961 5.258 1.00 88.06 91 LEU A O 1
ATOM 719 N N . CYS A 1 92 ? 10.753 -13.928 7.016 1.00 83.44 92 CYS A N 1
ATOM 720 C CA . CYS A 1 92 ? 12.027 -13.587 7.649 1.00 83.44 92 CYS A CA 1
ATOM 721 C C . CYS A 1 92 ? 12.801 -14.841 8.087 1.00 83.44 92 CYS A C 1
ATOM 723 O O . CYS A 1 92 ? 14.007 -14.940 7.855 1.00 83.44 92 CYS A O 1
ATOM 725 N N . LEU A 1 93 ? 12.110 -15.834 8.657 1.00 84.06 93 LEU A N 1
ATOM 726 C CA . LEU A 1 93 ? 12.695 -17.139 8.977 1.00 84.06 93 LEU A CA 1
ATOM 727 C C . LEU A 1 93 ? 13.149 -17.873 7.713 1.00 84.06 93 LEU A C 1
ATOM 729 O O . LEU A 1 93 ? 14.252 -18.410 7.686 1.00 84.06 93 LEU A O 1
ATOM 733 N N . TYR A 1 94 ? 12.340 -17.851 6.652 1.00 84.31 94 TYR A N 1
ATOM 734 C CA . TYR A 1 94 ? 12.697 -18.448 5.369 1.00 84.31 94 TYR A CA 1
ATOM 735 C C . TYR A 1 94 ? 13.957 -17.810 4.774 1.00 84.31 94 TYR A C 1
ATOM 737 O O . TYR A 1 94 ? 14.854 -18.528 4.347 1.00 84.31 94 TYR A O 1
ATOM 745 N N . ILE A 1 95 ? 14.071 -16.479 4.807 1.00 83.56 95 ILE A N 1
ATOM 746 C CA . ILE A 1 95 ? 15.268 -15.763 4.344 1.00 83.56 95 ILE A CA 1
ATOM 747 C C . ILE A 1 95 ? 16.492 -16.129 5.194 1.00 83.56 95 ILE A C 1
ATOM 749 O O . ILE A 1 95 ? 17.546 -16.393 4.626 1.00 83.56 95 ILE A O 1
ATOM 753 N N . ASN A 1 96 ? 16.361 -16.209 6.523 1.00 81.44 96 ASN A N 1
ATOM 754 C CA . ASN A 1 96 ? 17.462 -16.614 7.410 1.00 81.44 96 ASN A CA 1
ATOM 755 C C . ASN A 1 96 ? 17.929 -18.059 7.164 1.00 81.44 96 ASN A C 1
ATOM 757 O O . ASN A 1 96 ? 19.116 -18.349 7.282 1.00 81.44 96 ASN A O 1
ATOM 761 N N . ILE A 1 97 ? 17.013 -18.968 6.818 1.00 79.12 97 ILE A N 1
ATOM 762 C CA . ILE A 1 97 ? 17.347 -20.356 6.467 1.00 79.12 97 ILE A CA 1
ATOM 763 C C . ILE A 1 97 ? 17.960 -20.435 5.061 1.00 79.12 97 ILE A C 1
ATOM 765 O O . ILE A 1 97 ? 18.901 -21.194 4.847 1.00 79.12 97 ILE A O 1
ATOM 769 N N . ALA A 1 98 ? 17.439 -19.666 4.103 1.00 74.19 98 ALA A N 1
ATOM 770 C CA . ALA A 1 98 ? 17.909 -19.657 2.718 1.00 74.19 98 ALA A CA 1
ATOM 771 C C . ALA A 1 98 ? 19.273 -18.959 2.552 1.00 74.19 98 ALA A C 1
ATOM 773 O O . ALA A 1 98 ? 20.066 -19.361 1.704 1.00 74.19 98 ALA A O 1
ATOM 774 N N . PHE A 1 99 ? 19.554 -17.944 3.371 1.00 65.69 99 PHE A N 1
ATOM 775 C CA . PHE A 1 99 ? 20.819 -17.214 3.423 1.00 65.69 99 PHE A CA 1
ATOM 776 C C . PHE A 1 99 ? 21.309 -17.143 4.875 1.00 65.69 99 PHE A C 1
ATOM 778 O O . PHE A 1 99 ? 21.153 -16.106 5.527 1.00 65.69 99 PHE A O 1
ATOM 785 N N . PRO A 1 100 ? 21.899 -18.225 5.414 1.00 65.56 100 PRO A N 1
ATOM 786 C CA . PRO A 1 100 ? 22.516 -18.164 6.726 1.00 65.56 100 PRO A CA 1
ATOM 787 C C . PRO A 1 100 ? 23.679 -17.176 6.647 1.00 65.56 100 PRO A C 1
ATOM 789 O O . PRO A 1 100 ? 24.623 -17.372 5.879 1.00 65.56 100 PRO A O 1
ATOM 792 N N . THR A 1 101 ? 23.620 -16.090 7.418 1.00 62.09 101 THR A N 1
ATOM 793 C CA . THR A 1 101 ? 24.777 -15.213 7.586 1.00 62.09 101 THR A CA 1
ATOM 794 C C . THR A 1 101 ? 25.885 -16.042 8.222 1.00 62.09 101 THR A C 1
ATOM 796 O O . THR A 1 101 ? 25.830 -16.349 9.412 1.00 62.09 101 THR A O 1
ATOM 799 N N . THR A 1 102 ? 26.879 -16.439 7.429 1.00 53.72 102 THR A N 1
ATOM 800 C CA . THR A 1 102 ? 28.140 -16.974 7.930 1.00 53.72 102 THR A CA 1
ATOM 801 C C . THR A 1 102 ? 28.832 -15.855 8.696 1.00 53.72 102 THR A C 1
ATOM 803 O O . THR A 1 102 ? 29.548 -15.044 8.114 1.00 53.72 102 THR A O 1
ATOM 806 N N . THR A 1 103 ? 28.570 -15.763 9.997 1.00 51.06 103 THR A N 1
ATOM 807 C CA . THR A 1 103 ? 29.422 -15.017 10.919 1.00 51.06 103 THR A CA 1
ATOM 808 C C . THR A 1 103 ? 30.714 -15.816 11.063 1.00 51.06 103 THR A C 1
ATOM 810 O O . THR A 1 103 ? 30.762 -16.783 11.825 1.00 51.06 103 THR A O 1
ATOM 813 N N . GLY A 1 104 ? 31.702 -15.467 10.241 1.00 40.31 104 GLY A N 1
ATOM 814 C CA . GLY A 1 104 ? 33.114 -15.785 10.438 1.00 40.31 104 GLY A CA 1
ATOM 815 C C . GLY A 1 104 ? 33.834 -14.563 10.977 1.00 40.31 104 GLY A C 1
ATOM 816 O O . GLY A 1 104 ? 33.474 -13.449 10.532 1.00 40.31 104 GLY A O 1
#

Solvent-accessible surface area (backbone atoms only — not comparable to full-atom values): 6080 Å² total; per-residue (Å²): 131,83,80,67,52,76,68,54,54,52,51,52,54,50,49,53,52,33,68,73,61,31,68,70,54,43,52,52,52,53,52,50,51,50,51,49,51,51,49,52,53,48,53,50,49,51,58,68,42,67,85,38,75,68,50,81,74,55,72,72,53,43,74,76,39,62,70,52,60,71,64,26,52,38,70,68,59,56,51,52,51,51,51,50,50,52,54,50,50,52,50,52,52,49,47,46,70,76,53,64,80,81,86,122

Organism: NCBI:txid187330

Mean predicted aligned error: 14.09 Å

Secondary structure (DSSP, 8-state):
-----HHHHHHHHHHHHHHHH-HHHHHHHHHHHHHHHHHHHHHHHHHHHTTS------HHHHHH-TTHHHHHS-HHHHHHHHHHHHHHHHHHHHHHHHS-----

Radius of gyration: 22.75 Å; Cα contacts (8 Å, |Δi|>4): 31; chains: 1; bounding box: 53×35×61 Å

Foldseek 3Di:
DPPPDPVVVVVVVLVVVCVVCPVVVSVVVVVVVVVVVVVVVVVVVCVVCVVPPQDDDDPVVCVVPVVVVVNNDGPVVVVVVVVVVVVVVVVVVVCCVVDVPPPD

pLDDT: mean 75.38, std 12.57, range [40.31, 92.12]